Protein AF-A0A916JB91-F1 (afdb_monomer_lite)

Organism: NCBI:txid2822344

pLDDT: mean 88.88, std 11.08, range [60.31, 98.12]

Structure (mmCIF, N/CA/C/O backbone):
data_AF-A0A916JB91-F1
#
_entry.id   AF-A0A916JB91-F1
#
loop_
_atom_site.group_PDB
_atom_site.id
_atom_site.type_symbol
_atom_site.label_atom_id
_atom_site.label_alt_id
_atom_site.label_comp_id
_atom_site.label_asym_id
_atom_site.label_entity_id
_atom_site.label_seq_id
_atom_site.pdbx_PDB_ins_code
_atom_site.Cartn_x
_atom_site.Cartn_y
_atom_site.Cartn_z
_atom_site.occupancy
_atom_site.B_iso_or_equiv
_atom_site.auth_seq_id
_atom_site.auth_comp_id
_atom_site.auth_asym_id
_atom_site.auth_atom_id
_atom_site.pdbx_PDB_model_num
ATOM 1 N N . MET A 1 1 ? -10.787 -0.478 0.611 1.00 64.06 1 MET A N 1
ATOM 2 C CA . MET A 1 1 ? -9.988 -0.266 1.840 1.00 64.06 1 MET A CA 1
ATOM 3 C C . MET A 1 1 ? -9.903 -1.602 2.557 1.00 64.06 1 MET A C 1
ATOM 5 O O . MET A 1 1 ? -10.941 -2.242 2.656 1.00 64.06 1 MET A O 1
ATOM 9 N N . PHE A 1 2 ? -8.712 -2.058 2.953 1.00 85.50 2 PHE A N 1
ATOM 10 C CA . PHE A 1 2 ? -8.531 -3.401 3.531 1.00 85.50 2 PHE A CA 1
ATOM 11 C C . PHE A 1 2 ? -8.816 -3.408 5.035 1.00 85.50 2 PHE A C 1
ATOM 13 O O . PHE A 1 2 ? -9.684 -4.129 5.511 1.00 85.50 2 PHE A O 1
ATOM 20 N N . GLN A 1 3 ? -8.150 -2.513 5.758 1.00 87.69 3 GLN A N 1
ATOM 21 C CA . GLN A 1 3 ? -8.382 -2.215 7.167 1.00 87.69 3 GLN A CA 1
ATOM 22 C C . GLN A 1 3 ? -8.211 -0.705 7.363 1.00 87.69 3 GLN A C 1
ATOM 24 O O . GLN A 1 3 ? -7.739 -0.013 6.456 1.00 87.69 3 GLN A O 1
ATOM 29 N N . PHE A 1 4 ? -8.617 -0.170 8.517 1.00 90.50 4 PHE A N 1
ATOM 30 C CA . PHE A 1 4 ? -8.364 1.234 8.833 1.00 90.50 4 PHE A CA 1
ATOM 31 C C . PHE A 1 4 ? -6.875 1.556 8.651 1.00 90.50 4 PHE A C 1
ATOM 33 O O . PHE A 1 4 ? -6.016 0.863 9.190 1.00 90.50 4 PHE A O 1
ATOM 40 N N . SER A 1 5 ? -6.595 2.591 7.859 1.00 93.50 5 SER A N 1
ATOM 41 C CA . SER A 1 5 ? -5.244 3.024 7.490 1.00 93.50 5 SER A CA 1
ATOM 42 C C . SER A 1 5 ? -4.385 2.004 6.713 1.00 93.50 5 SER A C 1
ATOM 44 O O . SER A 1 5 ? -3.178 2.206 6.596 1.00 93.50 5 SER A O 1
ATOM 46 N N . ILE A 1 6 ? -4.973 0.945 6.134 1.00 94.31 6 ILE A N 1
ATOM 47 C CA . ILE A 1 6 ? -4.272 -0.023 5.269 1.00 94.31 6 ILE A CA 1
ATOM 48 C C . ILE A 1 6 ? -4.955 -0.103 3.898 1.00 94.31 6 ILE A C 1
ATOM 50 O O . ILE A 1 6 ? -6.149 -0.412 3.772 1.00 94.31 6 ILE A O 1
ATOM 54 N N . TYR A 1 7 ? -4.169 0.134 2.848 1.00 94.62 7 TYR A N 1
ATOM 55 C CA . TYR A 1 7 ? -4.623 0.184 1.460 1.00 94.62 7 TYR A CA 1
ATOM 56 C C . TYR A 1 7 ? -3.882 -0.851 0.615 1.00 94.62 7 TYR A C 1
ATOM 58 O O . TYR A 1 7 ? -2.702 -1.108 0.828 1.00 94.62 7 TYR A O 1
ATOM 66 N N . LEU A 1 8 ? -4.588 -1.436 -0.352 1.00 94.81 8 LEU A N 1
ATOM 67 C CA . LEU A 1 8 ? -4.066 -2.478 -1.234 1.00 94.81 8 LEU A CA 1
ATOM 68 C C . LEU A 1 8 ? -4.212 -2.056 -2.693 1.00 94.81 8 LEU A C 1
ATOM 70 O O . LEU A 1 8 ? -5.187 -1.399 -3.066 1.00 94.81 8 LEU A O 1
ATOM 74 N N . ARG A 1 9 ? -3.259 -2.485 -3.521 1.00 94.56 9 ARG A N 1
ATOM 75 C CA . ARG A 1 9 ? -3.301 -2.353 -4.977 1.00 94.56 9 ARG A CA 1
ATOM 76 C C . ARG A 1 9 ? -2.687 -3.598 -5.606 1.00 94.56 9 ARG A C 1
ATOM 78 O O . ARG A 1 9 ? -1.500 -3.848 -5.434 1.00 94.56 9 ARG A O 1
ATOM 85 N N . HIS A 1 10 ? -3.494 -4.339 -6.358 1.00 95.56 10 HIS A N 1
ATOM 86 C CA . HIS A 1 10 ? -2.993 -5.417 -7.201 1.00 95.56 10 HIS A CA 1
ATOM 87 C C . HIS A 1 10 ? -2.140 -4.830 -8.333 1.00 95.56 10 HIS A C 1
ATOM 89 O O . HIS A 1 10 ? -2.542 -3.854 -8.974 1.00 95.56 10 HIS A O 1
ATOM 95 N N . CYS A 1 11 ? -0.971 -5.423 -8.558 1.00 97.25 11 CYS A N 1
ATOM 96 C CA . CYS A 1 11 ? -0.039 -5.054 -9.617 1.00 97.25 11 CYS A CA 1
ATOM 97 C C . CYS A 1 11 ? 0.279 -6.320 -10.413 1.00 97.25 11 CYS A C 1
ATOM 99 O O . CYS A 1 11 ? 0.732 -7.304 -9.838 1.00 97.25 11 CYS A O 1
ATOM 101 N N . SER A 1 12 ? 0.062 -6.296 -11.728 1.00 95.31 12 SER A N 1
ATOM 102 C CA . SER A 1 12 ? 0.226 -7.476 -12.593 1.00 95.31 12 SER A CA 1
ATOM 103 C C . SER A 1 12 ? 1.682 -7.917 -12.781 1.00 95.31 12 SER A C 1
ATOM 105 O O . SER A 1 12 ? 1.937 -9.010 -13.274 1.00 95.31 12 SER A O 1
ATOM 107 N N . SER A 1 13 ? 2.640 -7.055 -12.440 1.00 97.06 13 SER A N 1
ATOM 108 C CA . SER A 1 13 ? 4.070 -7.349 -12.479 1.00 97.06 13 SER A CA 1
ATOM 109 C C . SER A 1 13 ? 4.824 -6.503 -11.455 1.00 97.06 13 SER A C 1
ATOM 111 O O . SER A 1 13 ? 4.280 -5.548 -10.884 1.00 97.06 13 SER A O 1
ATOM 113 N N . ARG A 1 14 ? 6.102 -6.830 -11.244 1.00 96.19 14 ARG A N 1
ATOM 114 C CA . ARG A 1 14 ? 6.966 -6.069 -10.339 1.00 96.19 14 ARG A CA 1
ATOM 115 C C . ARG A 1 14 ? 7.264 -4.670 -10.875 1.00 96.19 14 ARG A C 1
ATOM 117 O O . ARG A 1 14 ? 7.207 -3.706 -10.122 1.00 96.19 14 ARG A O 1
ATOM 124 N N . GLU A 1 15 ? 7.455 -4.542 -12.181 1.00 97.94 15 GLU A N 1
ATOM 125 C CA . GLU A 1 15 ? 7.665 -3.262 -12.861 1.00 97.94 15 GLU A CA 1
ATOM 126 C C . GLU A 1 15 ? 6.432 -2.360 -12.715 1.00 97.94 15 GLU A C 1
ATOM 128 O O . GLU A 1 15 ? 6.551 -1.155 -12.483 1.00 97.9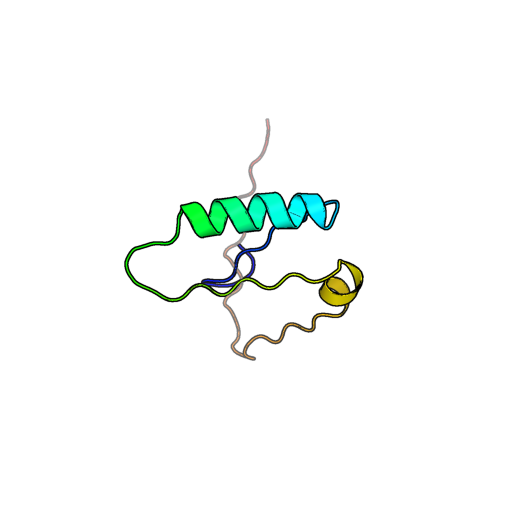4 15 GLU A O 1
ATOM 133 N N . ASN A 1 16 ? 5.227 -2.939 -12.796 1.00 97.75 16 ASN A N 1
ATOM 134 C CA . ASN A 1 16 ? 3.995 -2.196 -12.555 1.00 97.75 16 ASN A CA 1
ATOM 135 C C . ASN A 1 16 ? 3.894 -1.715 -11.097 1.00 97.75 16 ASN A C 1
ATOM 137 O O . ASN A 1 16 ? 3.510 -0.565 -10.859 1.00 97.75 16 ASN A O 1
ATOM 141 N N . ALA A 1 17 ? 4.298 -2.549 -10.132 1.00 97.81 17 ALA A N 1
ATOM 142 C CA . ALA A 1 17 ? 4.384 -2.147 -8.730 1.00 97.81 17 ALA A CA 1
ATOM 143 C C . ALA A 1 17 ? 5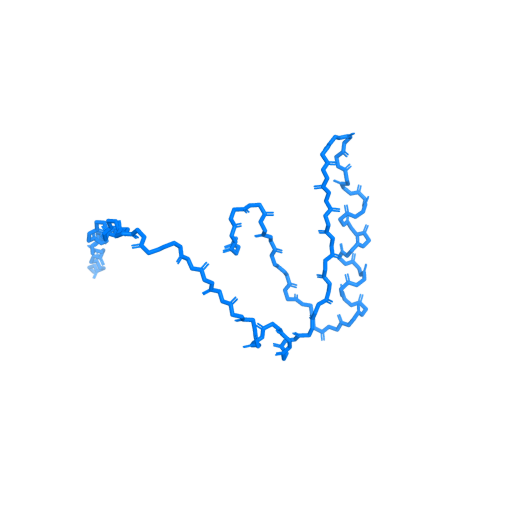.357 -0.971 -8.544 1.00 97.81 17 ALA A C 1
ATOM 145 O O . ALA A 1 17 ? 4.987 0.025 -7.922 1.00 97.81 17 ALA A O 1
ATOM 146 N N . ASP A 1 18 ? 6.541 -1.011 -9.160 1.00 98.12 18 ASP A N 1
ATOM 147 C CA . ASP A 1 18 ? 7.546 0.057 -9.061 1.00 98.12 18 ASP A CA 1
ATOM 148 C C . ASP A 1 18 ? 7.041 1.406 -9.599 1.00 98.12 18 ASP A C 1
ATOM 150 O O . ASP A 1 18 ? 7.285 2.455 -8.989 1.00 98.12 18 ASP A O 1
ATOM 154 N N . VAL A 1 19 ? 6.263 1.405 -10.690 1.00 98.06 19 VAL A N 1
ATOM 155 C CA . VAL A 1 19 ? 5.600 2.619 -11.205 1.00 98.06 19 VAL A CA 1
ATOM 156 C C . VAL A 1 19 ? 4.664 3.222 -10.155 1.00 98.06 19 VAL A C 1
ATOM 158 O O . VAL A 1 19 ? 4.650 4.442 -9.951 1.00 98.06 19 VAL A O 1
ATOM 161 N N . HIS A 1 20 ? 3.885 2.387 -9.469 1.00 97.75 20 HIS A N 1
ATOM 162 C CA . HIS A 1 20 ? 2.971 2.842 -8.426 1.00 97.75 20 HIS A CA 1
ATOM 163 C C . HIS A 1 20 ? 3.708 3.320 -7.174 1.00 97.75 20 HIS A C 1
ATOM 165 O O . HIS A 1 20 ? 3.369 4.382 -6.651 1.00 97.75 20 HIS A O 1
ATOM 171 N N . ILE A 1 21 ? 4.759 2.616 -6.753 1.00 97.88 21 ILE A N 1
ATOM 172 C CA . ILE A 1 21 ? 5.632 3.033 -5.649 1.00 97.88 21 ILE A CA 1
ATOM 173 C C . ILE A 1 21 ? 6.233 4.409 -5.945 1.00 97.88 21 ILE A C 1
ATOM 175 O O . ILE A 1 21 ? 6.206 5.292 -5.086 1.00 97.88 21 ILE A O 1
ATOM 179 N N . LYS A 1 22 ? 6.727 4.630 -7.170 1.00 98.06 22 LYS A N 1
ATOM 180 C CA . LYS A 1 22 ? 7.288 5.922 -7.585 1.00 98.06 22 LYS A CA 1
ATOM 181 C C . LYS A 1 22 ? 6.255 7.049 -7.515 1.00 98.06 22 LYS A C 1
ATOM 183 O O . LYS A 1 22 ? 6.592 8.137 -7.057 1.00 98.06 22 LYS A O 1
ATOM 188 N N . ARG A 1 23 ? 5.000 6.799 -7.911 1.00 97.06 23 ARG A N 1
ATOM 189 C CA . ARG A 1 23 ? 3.915 7.790 -7.770 1.00 97.06 23 ARG A CA 1
ATOM 190 C C . ARG A 1 23 ? 3.605 8.102 -6.312 1.00 97.06 23 ARG A C 1
ATOM 192 O O . ARG A 1 23 ? 3.521 9.273 -5.972 1.00 97.06 23 ARG A O 1
ATOM 199 N N . VAL A 1 24 ? 3.481 7.085 -5.454 1.00 96.06 24 VAL A N 1
ATOM 200 C CA . VAL A 1 24 ? 3.228 7.294 -4.015 1.00 96.06 24 VAL A CA 1
ATOM 201 C C . VAL A 1 24 ? 4.348 8.122 -3.388 1.00 96.06 24 VAL A C 1
ATOM 203 O O . VAL A 1 24 ? 4.063 9.075 -2.673 1.00 96.06 24 VAL A O 1
ATOM 206 N N . LYS A 1 25 ? 5.610 7.829 -3.725 1.00 96.31 25 LYS A N 1
ATOM 207 C CA . LYS A 1 25 ? 6.764 8.628 -3.284 1.00 96.31 25 LYS A CA 1
ATOM 208 C C . LYS A 1 25 ? 6.684 10.094 -3.729 1.00 96.31 25 LYS A C 1
ATOM 210 O O . LYS A 1 25 ? 7.111 10.968 -2.987 1.00 96.31 25 LYS A O 1
ATOM 215 N N . GLY A 1 26 ? 6.128 10.365 -4.910 1.00 97.12 26 GLY A N 1
ATOM 216 C CA . GLY A 1 26 ? 5.903 11.726 -5.408 1.00 97.12 26 GLY A CA 1
ATOM 217 C C . GLY A 1 26 ? 4.751 12.475 -4.728 1.00 97.12 26 GLY A C 1
ATOM 218 O O . GLY A 1 26 ? 4.672 13.691 -4.860 1.00 97.12 26 GLY A O 1
ATOM 219 N N . PHE A 1 27 ? 3.877 11.773 -4.000 1.00 95.00 27 PHE A N 1
ATOM 220 C CA . PHE A 1 27 ? 2.727 12.338 -3.285 1.00 95.00 27 PHE A CA 1
ATOM 221 C C . PHE A 1 27 ? 2.858 12.222 -1.761 1.00 95.00 27 PHE A C 1
ATOM 223 O O . PHE A 1 27 ? 1.850 12.273 -1.056 1.00 95.00 27 PHE A O 1
ATOM 230 N N . LEU A 1 28 ? 4.074 12.020 -1.241 1.00 95.81 28 LEU A N 1
ATOM 231 C CA . LEU A 1 28 ? 4.276 11.938 0.203 1.00 95.81 28 LEU A CA 1
ATOM 232 C C . LEU A 1 28 ? 3.864 13.263 0.867 1.00 95.81 28 LEU A C 1
ATOM 234 O O . LEU A 1 28 ? 4.292 14.326 0.413 1.00 95.81 28 LEU A O 1
ATOM 238 N N . PRO A 1 29 ? 3.036 13.217 1.924 1.00 95.44 29 PRO A N 1
ATOM 239 C CA . PRO A 1 29 ? 2.659 14.406 2.674 1.00 95.44 29 PRO A CA 1
ATOM 240 C C . PRO A 1 29 ? 3.841 14.927 3.503 1.00 95.44 29 PRO A C 1
ATOM 242 O O . PRO A 1 29 ? 4.750 14.176 3.849 1.00 95.44 29 PRO A O 1
ATOM 245 N N . GLU A 1 30 ? 3.797 16.204 3.896 1.00 95.75 30 GLU A N 1
ATOM 246 C CA . GLU A 1 30 ? 4.830 16.819 4.751 1.00 95.75 30 GLU A CA 1
ATOM 247 C C . GLU A 1 30 ? 4.920 16.192 6.152 1.00 95.75 30 GLU A C 1
ATOM 249 O O . GLU A 1 30 ? 5.930 16.335 6.841 1.00 95.75 30 GLU A O 1
ATOM 254 N N . LYS A 1 31 ? 3.846 15.536 6.607 1.00 95.56 31 LYS A N 1
ATOM 255 C CA . LYS A 1 31 ? 3.724 14.946 7.944 1.00 95.56 31 LYS A CA 1
ATOM 256 C C . LYS A 1 31 ? 3.051 13.578 7.872 1.00 95.56 31 LYS A C 1
ATOM 258 O O . LYS A 1 31 ? 2.194 13.351 7.021 1.00 95.56 31 LYS A O 1
ATOM 263 N N . GLY A 1 32 ? 3.372 12.722 8.839 1.00 93.69 32 GLY A N 1
ATOM 264 C CA . GLY A 1 32 ? 2.843 11.363 8.958 1.00 93.69 32 GLY A CA 1
ATOM 265 C C . GLY A 1 32 ? 3.836 10.300 8.493 1.00 93.69 32 GLY A C 1
ATOM 266 O O . GLY A 1 32 ? 4.902 10.608 7.969 1.00 93.69 32 GLY A O 1
ATOM 267 N N . GLU A 1 33 ? 3.476 9.037 8.704 1.00 94.19 33 GLU A N 1
ATOM 268 C CA . GLU A 1 33 ? 4.319 7.885 8.387 1.00 94.19 33 GLU A CA 1
ATOM 269 C C . GLU A 1 33 ? 3.614 6.986 7.373 1.00 94.19 33 GLU A C 1
ATOM 271 O O . GLU A 1 33 ? 2.436 6.656 7.524 1.00 94.19 33 GLU A O 1
ATOM 276 N N . ILE A 1 34 ? 4.335 6.598 6.319 1.00 95.31 34 ILE A N 1
ATOM 277 C CA . ILE A 1 34 ? 3.811 5.746 5.249 1.00 95.31 34 ILE A CA 1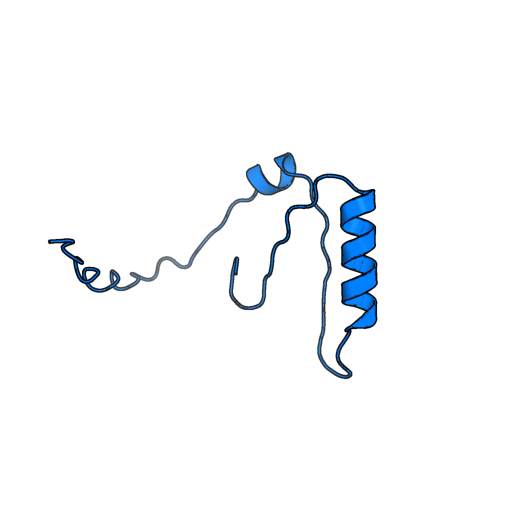
ATOM 278 C C . ILE A 1 34 ? 4.776 4.583 5.030 1.00 95.31 34 ILE A C 1
ATOM 280 O O . ILE A 1 34 ? 5.921 4.777 4.625 1.00 95.31 34 ILE A O 1
ATOM 284 N N . GLY A 1 35 ? 4.288 3.364 5.258 1.00 96.06 35 GLY A N 1
ATOM 285 C CA . GLY A 1 35 ? 4.970 2.124 4.892 1.00 96.06 35 GLY A CA 1
ATOM 286 C C . GLY A 1 35 ? 4.442 1.574 3.568 1.00 96.06 35 GLY A C 1
ATOM 287 O O . GLY A 1 35 ? 3.239 1.603 3.313 1.00 96.06 35 GLY A O 1
ATOM 288 N N . ILE A 1 36 ? 5.334 1.045 2.729 1.00 96.88 36 ILE A N 1
ATOM 289 C CA . ILE A 1 36 ? 4.961 0.347 1.494 1.00 96.88 36 ILE A CA 1
ATOM 290 C C . ILE A 1 36 ? 5.490 -1.082 1.572 1.00 96.88 36 ILE A C 1
ATOM 292 O O . ILE A 1 36 ? 6.696 -1.296 1.673 1.00 96.88 36 ILE A O 1
ATOM 296 N N . LEU A 1 37 ? 4.58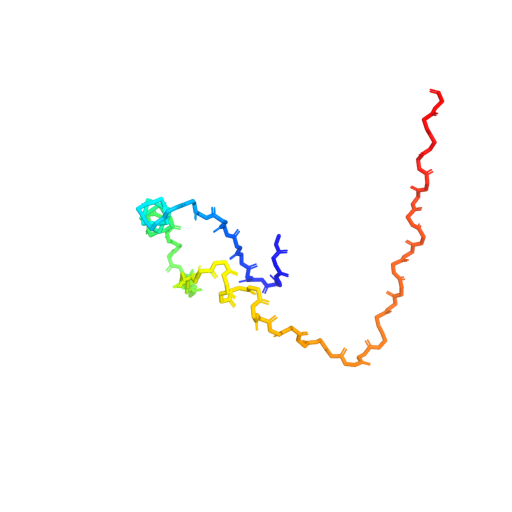5 -2.054 1.486 1.00 96.88 37 LEU A N 1
ATOM 297 C CA . LEU A 1 37 ? 4.899 -3.478 1.453 1.00 96.88 37 LEU A CA 1
ATOM 298 C C . LEU A 1 37 ? 4.469 -4.057 0.103 1.00 96.88 37 LEU A C 1
ATOM 300 O O . LEU A 1 37 ? 3.333 -3.867 -0.322 1.00 96.88 37 LEU A O 1
ATOM 304 N N . THR A 1 38 ? 5.377 -4.771 -0.564 1.00 97.12 38 THR A N 1
ATOM 305 C CA . THR A 1 38 ? 5.073 -5.524 -1.789 1.00 97.12 38 THR A CA 1
ATOM 306 C C . THR A 1 38 ? 5.149 -7.010 -1.482 1.00 97.12 38 THR A C 1
ATOM 308 O O . THR A 1 38 ? 6.182 -7.493 -1.022 1.00 97.12 38 THR A O 1
ATOM 311 N N . ILE A 1 39 ? 4.058 -7.725 -1.737 1.00 96.25 39 ILE A N 1
ATOM 312 C CA . ILE A 1 39 ? 3.933 -9.172 -1.544 1.00 96.25 39 ILE A CA 1
ATOM 313 C C . ILE A 1 39 ? 3.291 -9.794 -2.779 1.00 96.25 39 ILE A C 1
ATOM 315 O O . ILE A 1 39 ? 2.590 -9.121 -3.530 1.00 96.25 39 ILE A O 1
ATOM 319 N N . THR A 1 40 ? 3.554 -11.078 -2.992 1.00 96.81 40 THR A N 1
ATOM 320 C CA . THR A 1 40 ? 2.931 -11.857 -4.071 1.00 96.81 40 THR A CA 1
ATOM 321 C C . THR A 1 40 ? 1.504 -12.258 -3.713 1.00 96.81 40 THR A C 1
ATOM 323 O O . THR A 1 40 ? 1.171 -12.381 -2.533 1.00 96.81 40 THR A O 1
ATOM 326 N N . ASP A 1 41 ? 0.691 -12.579 -4.720 1.00 95.56 41 ASP A N 1
ATOM 327 C CA . ASP A 1 41 ? -0.672 -13.083 -4.504 1.00 95.56 41 ASP A CA 1
ATOM 328 C C . ASP A 1 41 ? -0.693 -14.348 -3.639 1.00 95.56 41 ASP A C 1
ATOM 330 O O . ASP A 1 41 ? -1.568 -14.511 -2.793 1.00 95.56 41 ASP A O 1
ATOM 334 N N . LYS A 1 42 ? 0.318 -15.220 -3.778 1.00 97.00 42 LYS A N 1
ATOM 335 C CA . LYS A 1 42 ? 0.454 -16.416 -2.937 1.00 97.00 42 LYS A CA 1
ATOM 336 C C . LYS A 1 42 ? 0.673 -16.054 -1.467 1.00 97.00 42 LYS A C 1
ATOM 338 O O . LYS A 1 42 ? 0.031 -16.633 -0.601 1.00 97.00 42 LYS A O 1
ATOM 343 N N . GLN A 1 43 ? 1.556 -15.097 -1.181 1.00 97.25 43 GLN A N 1
ATOM 344 C CA . GLN A 1 43 ? 1.798 -14.628 0.189 1.00 97.25 43 GLN A CA 1
ATOM 345 C C . GLN A 1 43 ? 0.579 -13.899 0.759 1.00 97.25 43 GLN A C 1
ATOM 347 O O . GLN A 1 43 ? 0.252 -14.090 1.925 1.00 97.25 43 GLN A O 1
ATOM 352 N N . PHE A 1 44 ? -0.110 -13.102 -0.062 1.00 95.19 44 PHE A N 1
ATOM 353 C CA . PHE A 1 44 ? -1.358 -12.455 0.333 1.00 95.19 44 PHE A CA 1
ATOM 354 C C . PHE A 1 44 ? -2.449 -13.485 0.656 1.00 95.19 44 PHE A C 1
ATOM 356 O O . PHE A 1 44 ? -3.118 -13.361 1.674 1.00 95.19 44 PHE A O 1
ATOM 363 N N . GLY A 1 45 ? -2.583 -14.542 -0.150 1.00 95.62 45 GLY A N 1
ATOM 364 C CA . GLY A 1 45 ? -3.528 -15.635 0.098 1.00 95.62 45 GLY A CA 1
ATOM 365 C C . GLY A 1 45 ? -3.209 -16.480 1.338 1.00 95.62 45 GLY A C 1
ATOM 366 O O . GLY A 1 45 ? -4.106 -17.108 1.886 1.00 95.62 45 GLY A O 1
ATOM 367 N N . MET A 1 46 ? -1.956 -16.475 1.802 1.00 96.81 46 MET A N 1
ATOM 368 C CA . MET A 1 46 ? -1.537 -17.106 3.063 1.00 96.81 46 MET A CA 1
ATOM 369 C C . MET A 1 46 ? -1.754 -16.206 4.291 1.00 96.81 46 MET A C 1
ATOM 371 O O . MET A 1 46 ? -1.406 -16.598 5.402 1.00 96.81 46 MET A O 1
ATOM 375 N N . MET A 1 47 ? -2.272 -14.987 4.114 1.00 94.31 47 MET A N 1
ATOM 376 C CA . MET A 1 47 ? -2.466 -14.043 5.209 1.00 94.31 47 MET A CA 1
ATOM 377 C C . MET A 1 47 ? -3.618 -14.480 6.115 1.00 94.31 47 MET A C 1
ATOM 379 O O . MET A 1 47 ? -4.751 -14.653 5.671 1.00 94.31 47 MET A O 1
ATOM 383 N N . GLU A 1 48 ? -3.341 -14.578 7.411 1.00 93.19 48 GLU A N 1
ATOM 384 C CA . GLU A 1 48 ? -4.356 -14.826 8.428 1.00 93.19 48 GLU A CA 1
ATOM 385 C C . GLU A 1 48 ? -4.794 -13.506 9.065 1.00 93.19 48 GLU A C 1
ATOM 387 O O . GLU A 1 48 ? -3.973 -12.716 9.538 1.00 93.19 48 GLU A O 1
ATOM 392 N N . LEU A 1 49 ? -6.105 -13.261 9.081 1.00 87.62 49 LEU A N 1
ATOM 393 C CA . LEU A 1 49 ? -6.694 -12.065 9.674 1.00 87.62 49 LEU A CA 1
ATOM 394 C C . LEU A 1 49 ? -7.478 -12.435 10.923 1.00 87.62 49 LEU A C 1
ATOM 396 O O . LEU A 1 49 ? -8.472 -13.157 10.869 1.00 87.62 49 LEU A O 1
ATOM 400 N N . TYR A 1 50 ? -7.062 -11.868 12.047 1.00 86.88 50 TYR A N 1
ATOM 401 C CA . TYR A 1 50 ? -7.720 -12.045 13.330 1.00 86.88 50 TYR A CA 1
ATOM 402 C C . TYR A 1 50 ? -8.433 -10.751 13.715 1.00 86.88 50 TYR A C 1
ATOM 404 O O . TYR A 1 50 ? -7.853 -9.667 13.673 1.00 86.88 50 TYR A O 1
ATOM 412 N N . GLN A 1 51 ? -9.703 -10.853 14.104 1.00 81.38 51 GLN A N 1
ATOM 413 C CA . GLN A 1 51 ? -10.463 -9.738 14.669 1.00 81.38 51 GLN A CA 1
ATOM 414 C C . GLN A 1 51 ? -10.831 -10.036 16.120 1.00 81.38 51 GLN A C 1
ATOM 416 O O . GLN A 1 51 ? -10.929 -11.192 16.534 1.00 81.38 51 GLN A O 1
ATOM 421 N N . ALA A 1 52 ? -11.019 -8.976 16.910 1.00 79.44 52 ALA A N 1
ATOM 422 C CA . ALA A 1 52 ? -11.415 -9.104 18.305 1.00 79.44 52 ALA A CA 1
ATOM 423 C C . ALA A 1 52 ? -12.708 -9.927 18.429 1.00 79.44 52 ALA A C 1
ATOM 425 O O . ALA A 1 52 ? -13.653 -9.719 17.674 1.00 79.44 52 ALA A O 1
ATOM 426 N N . ARG A 1 53 ? -12.792 -10.787 19.452 1.00 71.25 53 ARG A N 1
ATOM 427 C CA . ARG A 1 53 ? -13.979 -11.612 19.769 1.00 71.25 53 ARG A CA 1
ATOM 428 C C . ARG A 1 53 ? -15.210 -10.805 20.218 1.00 71.25 53 ARG A C 1
ATOM 430 O O . ARG A 1 53 ? -16.156 -11.380 20.749 1.00 71.25 53 ARG A O 1
ATOM 437 N N . LYS A 1 54 ? -15.203 -9.476 20.075 1.00 64.94 54 LYS A N 1
ATOM 438 C CA . LYS A 1 54 ? -16.365 -8.653 20.414 1.00 64.94 54 LYS A CA 1
ATOM 439 C C . LYS A 1 54 ? -17.476 -8.962 19.420 1.00 64.94 54 LYS A C 1
ATOM 441 O O . LYS A 1 54 ? -17.256 -8.911 18.213 1.00 64.94 54 LYS A O 1
ATOM 44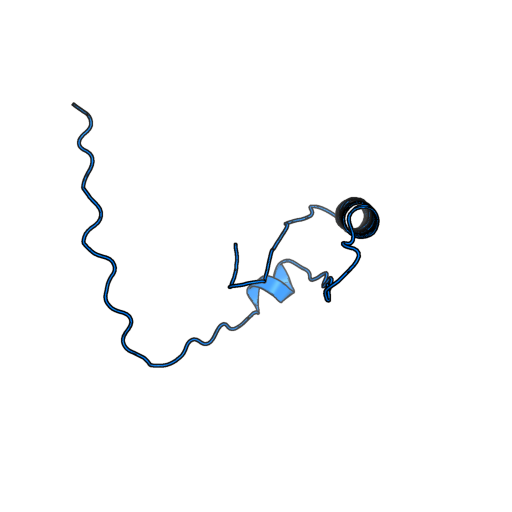6 N N . ILE A 1 55 ? -18.661 -9.256 19.948 1.00 66.00 55 ILE A N 1
ATOM 447 C CA . ILE A 1 55 ? -19.887 -9.372 19.162 1.00 66.00 55 ILE A CA 1
ATOM 448 C C . ILE A 1 55 ? -20.044 -8.047 18.419 1.00 66.00 55 ILE A C 1
ATOM 450 O O . ILE A 1 55 ? -20.291 -7.007 19.026 1.00 66.00 55 ILE A O 1
ATOM 454 N N . LYS A 1 56 ? -19.816 -8.074 17.108 1.00 66.38 56 LYS A N 1
ATOM 455 C CA . 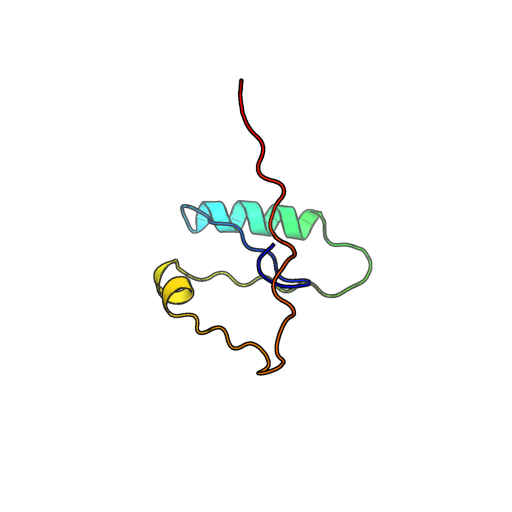LYS A 1 56 ? -20.141 -6.950 16.245 1.00 66.38 56 LYS A CA 1
ATOM 456 C C . LYS A 1 56 ? -21.645 -7.014 16.039 1.00 66.38 56 LYS A C 1
ATOM 458 O O . LYS A 1 56 ? -22.153 -8.072 15.660 1.00 66.38 56 LYS A O 1
ATOM 463 N N . GLU A 1 57 ? -22.352 -5.925 16.327 1.00 69.12 57 GLU A N 1
ATOM 464 C CA . GLU A 1 57 ? -23.759 -5.835 15.951 1.00 69.12 57 GLU A CA 1
ATOM 465 C C . GLU A 1 57 ? -23.871 -6.164 14.466 1.00 69.12 57 GLU A C 1
ATOM 467 O O . GLU A 1 57 ? -23.082 -5.686 13.639 1.00 69.12 57 GLU A O 1
ATOM 472 N N . ARG A 1 58 ? -24.798 -7.070 14.146 1.00 62.16 58 ARG A N 1
ATOM 473 C CA . ARG A 1 58 ? -25.066 -7.409 12.754 1.00 62.16 58 ARG A CA 1
ATOM 474 C C . ARG A 1 58 ? -25.445 -6.102 12.060 1.00 62.16 58 ARG A C 1
ATOM 476 O O . ARG A 1 58 ? -26.231 -5.349 12.637 1.00 62.16 58 ARG A O 1
ATOM 483 N N . PRO A 1 59 ? -24.891 -5.803 10.871 1.00 71.25 59 PRO A N 1
ATOM 484 C CA . PRO A 1 59 ? -25.370 -4.655 10.118 1.00 71.25 59 PRO A CA 1
ATOM 485 C C . PRO A 1 59 ? -26.892 -4.768 9.995 1.00 71.25 59 PRO A C 1
ATOM 487 O O . PRO A 1 59 ? -27.410 -5.873 9.800 1.00 71.25 59 PRO A O 1
ATOM 490 N N . ASN A 1 60 ? -27.595 -3.644 10.161 1.00 76.69 60 ASN A N 1
ATOM 491 C CA . ASN A 1 60 ? -29.035 -3.603 9.928 1.00 76.69 60 ASN A CA 1
ATOM 492 C C . ASN A 1 60 ? -29.330 -4.212 8.559 1.00 76.69 60 ASN A C 1
ATOM 494 O O . ASN A 1 60 ? -28.534 -4.050 7.628 1.00 76.69 60 ASN A O 1
ATOM 498 N N . VAL A 1 61 ? -30.448 -4.937 8.475 1.00 76.88 61 VAL A N 1
ATOM 499 C CA . VAL A 1 61 ? -30.884 -5.609 7.250 1.00 76.88 61 VAL A CA 1
ATOM 500 C C . VAL A 1 61 ? -30.754 -4.602 6.105 1.00 76.88 61 VAL A C 1
ATOM 502 O O . VAL A 1 61 ? -31.335 -3.516 6.210 1.00 76.88 61 VAL A O 1
ATOM 505 N N . PRO A 1 62 ? -29.925 -4.876 5.080 1.00 74.88 62 PRO A N 1
ATOM 506 C CA . PRO A 1 62 ? -29.761 -3.934 3.989 1.00 74.88 62 PRO A CA 1
ATOM 507 C C . PRO A 1 62 ? -31.133 -3.687 3.371 1.00 74.88 62 PRO A C 1
ATOM 509 O O . PRO A 1 62 ? -31.928 -4.617 3.223 1.00 74.88 62 PRO A O 1
ATOM 512 N N . GLN A 1 63 ? -31.423 -2.429 3.047 1.00 77.94 63 GLN A N 1
ATOM 513 C CA . GLN A 1 63 ? -32.669 -2.080 2.385 1.00 77.94 63 GLN A CA 1
ATOM 514 C C . GLN A 1 63 ? -32.733 -2.842 1.058 1.00 77.94 63 GLN A C 1
ATOM 516 O O . GLN A 1 63 ? -31.896 -2.633 0.179 1.00 77.94 63 GLN A O 1
ATOM 521 N N . GLN A 1 64 ? -33.690 -3.763 0.942 1.00 79.38 64 GLN A N 1
ATOM 522 C CA . GLN A 1 64 ? -33.928 -4.502 -0.288 1.00 79.38 64 GLN A CA 1
ATOM 523 C C . GLN A 1 64 ? -34.456 -3.514 -1.328 1.00 79.38 64 GLN A C 1
ATOM 525 O O . GLN A 1 64 ? -35.535 -2.950 -1.169 1.00 79.38 64 GLN A O 1
ATOM 530 N N . LEU A 1 65 ? -33.651 -3.258 -2.356 1.00 81.31 65 LEU A N 1
ATOM 531 C CA . LEU A 1 65 ? -34.059 -2.457 -3.500 1.00 81.31 65 LEU A CA 1
ATOM 532 C C . LEU A 1 65 ? -34.771 -3.387 -4.481 1.00 81.31 65 LEU A C 1
ATOM 534 O O . LEU A 1 65 ? -34.151 -4.297 -5.030 1.00 81.31 65 LEU A O 1
ATOM 538 N N . GLU A 1 66 ? -36.068 -3.180 -4.671 1.00 76.75 66 GLU A N 1
ATOM 539 C CA . GLU A 1 66 ? -36.824 -3.831 -5.737 1.00 76.75 66 GLU A CA 1
ATOM 540 C C . GLU A 1 66 ? -36.653 -3.022 -7.026 1.00 76.75 66 GLU A C 1
ATOM 542 O O . GLU A 1 66 ? -36.817 -1.800 -7.037 1.00 76.75 66 GLU A O 1
ATOM 547 N N . LEU A 1 67 ? -36.275 -3.704 -8.106 1.00 60.31 67 LEU A N 1
ATOM 548 C CA . LEU A 1 67 ? -36.352 -3.159 -9.456 1.00 60.31 67 LEU A CA 1
ATOM 549 C C . LEU A 1 67 ? -37.715 -3.575 -10.016 1.00 60.31 67 LEU A C 1
ATOM 551 O O . LEU A 1 67 ? -37.961 -4.771 -10.173 1.00 60.31 67 LEU A O 1
ATOM 555 N N . PHE A 1 68 ? -38.584 -2.589 -10.243 1.00 77.06 68 PHE A N 1
ATOM 556 C CA . PHE A 1 68 ? -39.854 -2.758 -10.950 1.00 77.06 68 PHE A CA 1
ATOM 557 C C . PHE A 1 68 ? -39.630 -2.852 -12.461 1.00 77.06 68 PHE A C 1
ATOM 559 O O . PHE A 1 68 ? -38.731 -2.135 -12.964 1.00 77.06 68 PHE A O 1
#

Foldseek 3Di:
DPDVVDDDDDAPDPVSVVVVVVVVVVVDDPDDDDDDDDDDPVVVVVDDDDDDPDPDPDPPDPPDDDDD

Radius of gyration: 18.01 Å; chains: 1; bounding box: 48×34×33 Å

InterPro domains:
  IPR019199 Virulence-associated protein D / CRISPR associated protein Cas2 [PF09827] (1-47)
  IPR021127 CRISPR-associated endonuclease Cas2 [TIGR01573] (1-58)

Sequence (68 aa):
MFQFSIYLRHCSSRENADVHIKRVKGFLPEKGEIGILTITDKQFGMMELYQARKIKERPNVPQQLELF

Secondary structure (DSSP, 8-state):
--BTTB-----SSHHHHHHHHHHHHHT--SSS--------HHHHHT------SS-PPPPPPP------